Protein AF-A0A1B6MEV8-F1 (afdb_monomer)

Organism: NCBI:txid36148

Sequence (100 aa):
MSKLSVTETPENHVFYFDNFFTSFDLMKSLTEKNVCATGTVRYNRMNSCPIKTDKVMKKEERGASDYRFDEKTKLFAITWKDNNNVKVLSNYEALEPQTT

Solvent-accessible surface area (backbone atoms only — not comparable to full-atom values): 5989 Å² total; per-residue (Å²): 138,82,88,68,77,73,58,98,56,42,77,81,44,75,46,79,38,57,47,90,78,34,34,46,68,56,50,44,55,29,45,79,66,56,36,34,33,38,21,34,38,47,79,95,36,42,83,82,60,94,48,77,47,72,80,57,44,70,74,50,58,78,72,43,69,42,68,48,73,39,85,87,65,51,35,25,38,40,35,36,21,55,100,60,76,47,34,35,42,18,53,65,64,72,84,75,83,80,85,127

InterPro domains:
  IPR029526 PiggyBac transposable element-derived protein [PF13843] (11-93)
  IPR052638 PiggyBac transposable element-derived [PTHR47055] (13-98)

Foldseek 3Di:
DDPPPDDPCQLVDEAEDEQVPDAPVVQLVCVVVNHWYKYKHDPVRDVPDPWDDQVRQVPDDAFDKTWDADPVSCKIWMWGDDVGIIIMITNHDDDDDDDD

Structure (mmCIF, N/CA/C/O backbone):
data_AF-A0A1B6MEV8-F1
#
_entry.id   AF-A0A1B6MEV8-F1
#
loop_
_atom_site.group_PDB
_atom_site.id
_atom_site.type_symbol
_atom_site.label_atom_id
_atom_site.label_alt_id
_atom_site.label_comp_id
_atom_site.label_asym_id
_atom_site.label_entity_id
_atom_site.label_seq_id
_atom_site.pdbx_PDB_ins_code
_atom_site.Cartn_x
_atom_site.Cartn_y
_atom_site.Cartn_z
_atom_site.occupancy
_atom_site.B_iso_or_equiv
_atom_site.auth_seq_id
_atom_site.auth_comp_id
_atom_site.auth_asym_id
_atom_site.auth_atom_id
_atom_site.pdbx_PDB_model_num
ATOM 1 N N . MET A 1 1 ? -24.199 -10.652 2.389 1.00 34.06 1 MET A N 1
ATOM 2 C CA . MET A 1 1 ? -23.810 -11.424 3.591 1.00 34.06 1 MET A CA 1
ATOM 3 C C . MET A 1 1 ? -22.284 -11.388 3.729 1.00 34.06 1 MET A C 1
ATOM 5 O O . MET A 1 1 ? -21.621 -12.272 3.202 1.00 34.06 1 MET A O 1
ATOM 9 N N . SER A 1 2 ? -21.694 -10.353 4.344 1.00 36.97 2 SER A N 1
ATOM 10 C CA . SER A 1 2 ? -20.239 -10.321 4.585 1.00 36.97 2 SER A CA 1
ATOM 11 C C . SER A 1 2 ? -19.921 -10.986 5.925 1.00 36.97 2 SER A C 1
ATOM 13 O O . SER A 1 2 ? -20.251 -10.442 6.975 1.00 36.97 2 SER A O 1
ATOM 15 N N . LYS A 1 3 ? -19.281 -12.159 5.878 1.00 43.03 3 LYS A N 1
ATOM 16 C CA . LYS A 1 3 ? -18.743 -12.899 7.032 1.00 43.03 3 LYS A CA 1
ATOM 17 C C . LYS A 1 3 ? -17.461 -12.245 7.577 1.00 43.03 3 LYS A C 1
ATOM 19 O O . LYS A 1 3 ? -16.405 -12.862 7.591 1.00 43.03 3 LYS A O 1
ATOM 24 N N . LEU A 1 4 ? -17.542 -10.998 8.024 1.00 45.62 4 LEU A N 1
ATOM 25 C CA . LEU A 1 4 ? -16.660 -10.546 9.098 1.00 45.62 4 LEU A CA 1
ATOM 26 C C . LEU A 1 4 ? -17.535 -10.512 10.344 1.00 45.62 4 LEU A C 1
ATOM 28 O O . LEU A 1 4 ? -18.152 -9.495 10.645 1.00 45.62 4 LEU A O 1
ATOM 32 N N . SER A 1 5 ? -17.678 -11.665 11.003 1.00 49.88 5 SER A N 1
ATOM 33 C CA . SER A 1 5 ? -18.120 -11.689 12.394 1.00 49.88 5 SER A CA 1
ATOM 34 C C . SER A 1 5 ? -17.084 -10.888 13.164 1.00 49.88 5 SER A C 1
ATOM 36 O O . SER A 1 5 ? -15.941 -11.323 13.298 1.00 49.88 5 SER A O 1
ATOM 38 N N . VAL A 1 6 ? -17.487 -9.670 13.508 1.00 57.97 6 VAL A N 1
ATOM 39 C CA . VAL A 1 6 ? -16.734 -8.652 14.229 1.00 57.97 6 VAL A CA 1
ATOM 40 C C . VAL A 1 6 ? -15.950 -9.340 15.340 1.00 57.97 6 VAL A C 1
ATOM 42 O O . VAL A 1 6 ? -16.538 -9.918 16.249 1.00 57.97 6 VAL A O 1
ATOM 45 N N . THR A 1 7 ? -14.623 -9.351 15.213 1.00 59.84 7 THR A N 1
ATOM 46 C CA . THR A 1 7 ? -13.724 -9.599 16.343 1.00 59.84 7 THR A CA 1
ATOM 47 C C . THR A 1 7 ? -14.214 -8.748 17.503 1.00 59.84 7 THR A C 1
ATOM 49 O O . THR A 1 7 ? -14.479 -7.573 17.274 1.00 59.84 7 THR A O 1
ATOM 52 N N . GLU A 1 8 ? -14.346 -9.296 18.711 1.00 68.00 8 GLU A N 1
ATOM 53 C CA . GLU A 1 8 ? -14.928 -8.563 19.851 1.00 68.00 8 GLU A CA 1
ATOM 54 C C . GLU A 1 8 ? -14.239 -7.210 20.120 1.00 68.00 8 GLU A C 1
ATOM 56 O O . GLU A 1 8 ? -14.873 -6.315 20.668 1.00 68.00 8 GLU A O 1
ATOM 61 N N . THR A 1 9 ? -12.983 -7.041 19.678 1.00 72.00 9 THR A N 1
ATOM 62 C CA . THR A 1 9 ? -12.216 -5.782 19.727 1.00 72.00 9 THR A CA 1
ATOM 63 C C . THR A 1 9 ? -11.384 -5.557 18.445 1.00 72.00 9 THR A C 1
ATOM 65 O O . THR A 1 9 ? -10.194 -5.887 18.404 1.00 72.00 9 THR A O 1
ATOM 68 N N . PRO A 1 10 ? -11.969 -5.057 17.339 1.00 71.25 10 PRO A N 1
ATOM 69 C CA . PRO A 1 10 ? -11.250 -4.865 16.072 1.00 71.25 10 PRO A CA 1
ATOM 70 C C . PRO A 1 10 ? -10.069 -3.889 16.166 1.00 71.25 10 PRO A C 1
ATOM 72 O O . PRO A 1 10 ? -9.085 -4.050 15.453 1.00 71.25 10 PRO A O 1
ATOM 75 N N . GLU A 1 11 ? -10.140 -2.923 17.077 1.00 72.69 11 GLU A N 1
ATOM 76 C CA . GLU A 1 11 ? -9.084 -1.958 17.387 1.00 72.69 11 GLU A CA 1
ATOM 77 C C . GLU A 1 11 ? -7.816 -2.593 17.979 1.00 72.69 11 GLU A C 1
ATOM 79 O O . GLU A 1 11 ? -6.739 -2.010 17.887 1.00 72.69 11 GLU A O 1
ATOM 84 N N . ASN A 1 12 ? -7.922 -3.802 18.541 1.00 83.38 12 ASN A N 1
ATOM 85 C CA . ASN A 1 12 ? -6.792 -4.535 19.121 1.00 83.38 12 ASN A CA 1
ATOM 86 C C . ASN A 1 12 ? -6.108 -5.476 18.120 1.00 83.38 12 ASN A C 1
ATOM 88 O O . ASN A 1 12 ? -5.194 -6.213 18.491 1.00 83.38 12 ASN A O 1
ATOM 92 N N . HIS A 1 13 ? -6.565 -5.496 16.867 1.00 84.75 13 HIS A N 1
ATOM 93 C CA . HIS A 1 13 ? -6.098 -6.438 15.860 1.00 84.75 13 HIS A CA 1
ATOM 94 C C . HIS A 1 13 ? -5.678 -5.714 14.585 1.00 84.7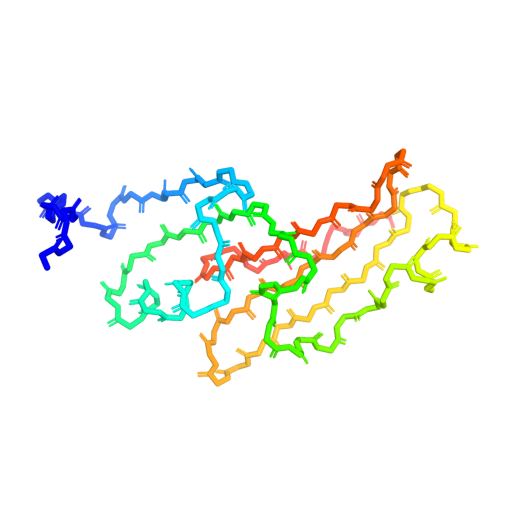5 13 HIS A C 1
ATOM 96 O O . HIS A 1 13 ? -6.322 -4.767 14.136 1.00 84.75 13 HIS A O 1
ATOM 102 N N . VAL A 1 14 ? -4.617 -6.223 13.959 1.00 89.94 14 VAL A N 1
ATOM 103 C CA . VAL A 1 14 ? -4.191 -5.809 12.621 1.00 89.94 14 VAL A CA 1
ATOM 104 C C . VAL A 1 14 ? -4.345 -6.997 11.684 1.00 89.94 14 VAL A C 1
ATOM 106 O O . VAL A 1 14 ? -3.804 -8.077 11.927 1.00 89.94 14 VAL A O 1
ATOM 109 N N . PHE A 1 15 ? -5.106 -6.809 10.611 1.00 91.75 15 PHE A N 1
ATOM 110 C CA . PHE A 1 15 ? -5.323 -7.837 9.605 1.00 91.75 15 PHE A CA 1
ATOM 111 C C . PHE A 1 15 ? -4.273 -7.756 8.504 1.00 91.75 15 PHE A C 1
ATOM 113 O O . PHE A 1 15 ? -4.027 -6.692 7.938 1.00 91.75 15 PHE A O 1
ATOM 120 N N . TYR A 1 16 ? -3.713 -8.907 8.141 1.00 94.06 16 TYR A N 1
ATOM 121 C CA . TYR A 1 16 ? -2.793 -9.020 7.017 1.00 94.06 16 TYR A CA 1
ATOM 122 C C . TYR A 1 16 ? -3.407 -9.870 5.909 1.00 94.06 16 TYR A C 1
ATOM 124 O O . TYR A 1 16 ? -3.858 -10.991 6.149 1.00 94.06 16 TYR A O 1
ATOM 132 N N . PHE A 1 17 ? -3.432 -9.333 4.690 1.00 93.19 17 PHE A N 1
ATOM 133 C CA . PHE A 1 17 ? -4.059 -9.981 3.540 1.00 93.19 17 PHE A CA 1
ATOM 134 C C . PHE A 1 17 ? -3.051 -10.331 2.446 1.00 93.19 17 PHE A C 1
ATOM 136 O O . PHE A 1 17 ? -2.179 -9.536 2.079 1.00 93.19 17 PHE A O 1
ATOM 143 N N . ASP A 1 18 ? -3.239 -11.508 1.849 1.00 94.00 18 ASP A N 1
ATOM 144 C CA . ASP A 1 18 ? -2.633 -11.815 0.556 1.00 94.00 18 ASP A CA 1
ATOM 145 C C . ASP A 1 18 ? -3.377 -11.094 -0.586 1.00 94.00 18 ASP A C 1
ATOM 147 O O . ASP A 1 18 ? -4.554 -10.737 -0.486 1.00 94.00 18 ASP A O 1
ATOM 151 N N . ASN A 1 19 ? -2.694 -10.931 -1.716 1.00 92.19 19 ASN A N 1
ATOM 152 C CA . ASN A 1 19 ? -3.116 -10.192 -2.902 1.00 92.19 19 ASN A CA 1
ATOM 153 C C . ASN A 1 19 ? -4.482 -10.591 -3.476 1.00 92.19 19 ASN A C 1
ATOM 155 O O . ASN A 1 19 ? -5.101 -9.798 -4.193 1.00 92.19 19 ASN A O 1
ATOM 159 N N . PHE A 1 20 ? -4.958 -11.806 -3.190 1.00 91.25 20 PHE A N 1
ATOM 160 C CA . PHE A 1 20 ? -6.282 -12.252 -3.605 1.00 91.25 20 PHE A CA 1
ATOM 161 C C . PHE A 1 20 ? -7.412 -11.571 -2.820 1.00 91.25 20 PHE A C 1
ATOM 163 O O . PHE A 1 20 ? -8.483 -11.350 -3.390 1.00 91.25 20 PHE A O 1
ATOM 170 N N . PHE A 1 21 ? -7.173 -11.186 -1.566 1.00 92.94 21 PHE A N 1
ATOM 171 C CA . PHE A 1 21 ? -8.183 -10.611 -0.676 1.00 92.94 21 PHE A CA 1
ATOM 172 C C . PHE A 1 21 ? -8.087 -9.088 -0.557 1.00 92.94 21 PHE A C 1
ATOM 174 O O . PHE A 1 21 ? -9.060 -8.456 -0.169 1.00 92.94 21 PHE A O 1
ATOM 181 N N . THR A 1 22 ? -6.975 -8.476 -0.962 1.00 94.56 22 THR A N 1
ATOM 182 C CA . THR A 1 22 ? -6.790 -7.021 -0.868 1.00 94.56 22 THR A CA 1
ATOM 183 C C . THR A 1 22 ? -7.335 -6.270 -2.086 1.00 94.56 22 THR A C 1
ATOM 185 O O . THR A 1 22 ? -7.161 -6.680 -3.243 1.00 94.56 22 THR A O 1
ATOM 188 N N . SER A 1 23 ? -7.952 -5.116 -1.831 1.00 94.94 23 SER A N 1
ATOM 189 C CA . SER A 1 23 ? -8.315 -4.103 -2.830 1.00 94.94 23 SER A CA 1
ATOM 190 C C . SER A 1 23 ? -8.422 -2.725 -2.177 1.00 94.94 23 SER A C 1
ATOM 192 O O . SER A 1 23 ? -8.603 -2.638 -0.965 1.00 94.94 23 SER A O 1
ATOM 194 N N . PHE A 1 24 ? -8.346 -1.657 -2.970 1.00 94.00 24 PHE A N 1
ATOM 195 C CA . PHE A 1 24 ? -8.499 -0.288 -2.476 1.00 94.00 24 PHE A CA 1
ATOM 196 C C . PHE A 1 24 ? -9.838 -0.065 -1.756 1.00 94.00 24 PHE A C 1
ATOM 198 O O . PHE A 1 24 ? -9.855 0.444 -0.638 1.00 94.00 24 PHE A O 1
ATOM 205 N N . ASP A 1 25 ? -10.948 -0.513 -2.350 1.00 94.31 25 ASP A N 1
ATOM 206 C CA . ASP A 1 25 ? -12.285 -0.337 -1.763 1.00 94.31 25 ASP A CA 1
ATOM 207 C C . ASP A 1 25 ? -12.457 -1.111 -0.453 1.00 94.31 25 ASP A C 1
ATOM 209 O O . ASP A 1 25 ? -13.082 -0.609 0.483 1.00 94.31 25 ASP A O 1
ATOM 213 N N . LEU A 1 26 ? -11.860 -2.307 -0.351 1.00 94.69 26 LEU A N 1
ATOM 214 C CA . LEU A 1 26 ? -11.835 -3.048 0.908 1.00 94.69 26 LEU A CA 1
ATOM 215 C C . LEU A 1 26 ? -11.096 -2.255 1.986 1.00 94.69 26 LEU A C 1
ATOM 217 O O . LEU A 1 26 ? -11.640 -2.071 3.069 1.00 94.69 26 LEU A O 1
ATOM 221 N N . MET A 1 27 ? -9.884 -1.776 1.692 1.00 94.50 27 MET A N 1
ATOM 222 C CA . MET A 1 27 ? -9.073 -1.039 2.666 1.00 94.50 27 MET A CA 1
ATOM 223 C C . MET A 1 27 ? -9.795 0.223 3.137 1.00 94.50 27 MET A C 1
ATOM 225 O O . MET A 1 27 ? -9.855 0.476 4.334 1.00 94.50 27 MET A O 1
ATOM 229 N N . LYS A 1 28 ? -10.441 0.952 2.219 1.00 93.81 28 LYS A N 1
ATOM 230 C CA . LYS A 1 28 ? -11.280 2.106 2.557 1.00 93.81 28 LYS A CA 1
ATOM 231 C C . LYS A 1 28 ? -12.436 1.728 3.494 1.00 93.81 28 LYS A C 1
ATOM 233 O O . LYS A 1 28 ? -12.644 2.395 4.502 1.00 93.81 28 LYS A O 1
ATOM 238 N N . SER A 1 29 ? -13.155 0.640 3.204 1.00 93.75 29 SER A N 1
ATOM 239 C CA . SER A 1 29 ? -14.248 0.170 4.068 1.00 93.75 29 SER A CA 1
ATOM 240 C C . SER A 1 29 ? -13.758 -0.278 5.450 1.00 93.75 29 SER A C 1
ATOM 242 O O . SER A 1 29 ? -14.475 -0.118 6.436 1.00 93.75 29 SER A O 1
ATOM 244 N N . LEU A 1 30 ? -12.547 -0.836 5.544 1.00 92.75 30 LEU A N 1
ATOM 245 C CA . LEU A 1 30 ? -11.931 -1.194 6.823 1.00 92.75 30 LEU A CA 1
ATOM 246 C C . LEU A 1 30 ? -11.528 0.051 7.619 1.00 92.75 30 LEU A C 1
ATOM 248 O O . LEU A 1 30 ? -11.773 0.086 8.822 1.00 92.75 30 LEU A O 1
ATOM 252 N N . THR A 1 31 ? -11.027 1.098 6.955 1.00 91.81 31 THR A N 1
ATOM 253 C CA . THR A 1 31 ? -10.767 2.402 7.586 1.00 91.81 31 THR A CA 1
ATOM 254 C C . THR A 1 31 ? -12.037 2.981 8.203 1.00 91.81 31 THR A C 1
ATOM 256 O O . THR A 1 31 ? -12.034 3.366 9.366 1.00 91.81 31 THR A O 1
ATOM 259 N N . GLU A 1 32 ? -13.151 2.982 7.464 1.00 90.94 32 GLU A N 1
ATOM 260 C CA . GLU A 1 32 ? -14.453 3.473 7.949 1.00 90.94 32 GLU A CA 1
ATOM 261 C C . GLU A 1 32 ? -14.979 2.683 9.162 1.00 90.94 32 GLU A C 1
ATOM 263 O O . GLU A 1 32 ? -15.776 3.197 9.944 1.00 90.94 32 GLU A O 1
ATOM 268 N N . LYS A 1 33 ? -14.527 1.436 9.333 1.00 90.06 33 LYS A N 1
ATOM 269 C CA . LYS A 1 33 ? -14.884 0.554 10.453 1.00 90.06 33 LYS A CA 1
ATOM 270 C C . LYS A 1 33 ? -13.855 0.557 11.585 1.00 90.06 33 LYS A C 1
ATOM 272 O O . LYS A 1 33 ? -14.004 -0.240 12.506 1.00 90.06 33 LYS A O 1
ATOM 277 N N . ASN A 1 34 ? -12.830 1.410 11.518 1.00 88.31 34 ASN A N 1
ATOM 278 C CA . ASN A 1 34 ? -11.698 1.427 12.451 1.00 88.31 34 ASN A CA 1
ATOM 279 C C . ASN A 1 34 ? -10.997 0.060 12.585 1.00 88.31 34 ASN A C 1
ATOM 281 O O . ASN A 1 34 ? -10.528 -0.308 13.658 1.00 88.31 34 ASN A O 1
ATOM 285 N N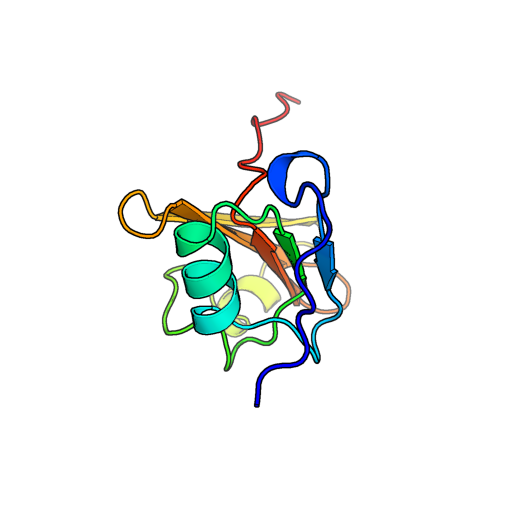 . VAL A 1 35 ? -10.935 -0.705 11.491 1.00 90.38 35 VAL A N 1
ATOM 286 C CA . VAL A 1 35 ? -10.226 -1.987 11.435 1.00 90.38 35 VAL A CA 1
ATOM 287 C C . VAL A 1 35 ? -8.870 -1.769 10.783 1.00 90.38 35 VAL A C 1
ATOM 289 O O . VAL A 1 35 ? -8.794 -1.387 9.611 1.00 90.38 35 VAL A O 1
ATOM 292 N N . CYS A 1 36 ? -7.805 -2.044 11.530 1.00 92.12 36 CYS A N 1
ATOM 293 C CA . CYS A 1 36 ? -6.439 -1.909 11.043 1.00 92.12 36 CYS A CA 1
ATOM 294 C C . CYS A 1 36 ? -6.097 -3.061 10.095 1.00 92.12 36 CYS A C 1
ATOM 296 O O . CYS A 1 36 ? -6.332 -4.231 10.404 1.00 92.12 36 CYS A O 1
ATOM 298 N N . ALA A 1 37 ? -5.542 -2.741 8.931 1.00 94.06 37 ALA A N 1
ATOM 299 C CA . ALA A 1 37 ? -5.190 -3.723 7.927 1.00 94.06 37 ALA A CA 1
ATOM 300 C C . ALA A 1 37 ? -4.033 -3.289 7.024 1.00 94.06 37 ALA A C 1
ATOM 302 O O . ALA A 1 37 ? -3.869 -2.114 6.688 1.00 94.06 37 ALA A O 1
ATOM 303 N N . THR A 1 38 ? -3.298 -4.292 6.546 1.00 95.75 38 THR A N 1
ATOM 304 C CA . THR A 1 38 ? -2.251 -4.172 5.530 1.00 95.75 38 THR A CA 1
ATOM 305 C C . THR A 1 38 ? -2.337 -5.362 4.580 1.00 95.75 38 THR A C 1
ATOM 307 O O . THR A 1 38 ? -2.557 -6.498 4.990 1.00 95.75 38 THR A O 1
ATOM 310 N N . GLY A 1 39 ? -2.154 -5.149 3.283 1.00 95.50 39 GLY A N 1
ATOM 311 C CA . GLY A 1 39 ? -2.179 -6.254 2.335 1.00 95.50 39 GLY A CA 1
ATOM 312 C C . GLY A 1 39 ? -1.406 -5.969 1.067 1.00 95.50 39 GLY A C 1
ATOM 313 O O . GLY A 1 39 ? -1.367 -4.840 0.576 1.00 95.50 39 GLY A O 1
ATOM 314 N N . THR A 1 40 ? -0.823 -7.019 0.495 1.00 95.69 40 THR A N 1
ATOM 315 C CA . THR A 1 40 ? -0.299 -6.933 -0.872 1.00 95.69 40 THR A CA 1
ATOM 316 C C . THR A 1 40 ? -1.463 -6.761 -1.842 1.00 95.69 40 THR A C 1
ATOM 318 O O . THR A 1 40 ? -2.546 -7.279 -1.593 1.00 95.69 40 THR A O 1
ATOM 321 N N . VAL A 1 41 ? -1.295 -6.018 -2.937 1.00 95.12 41 VAL A N 1
ATOM 322 C CA . VAL A 1 41 ? -2.397 -5.698 -3.859 1.00 95.12 41 VAL A CA 1
ATOM 323 C C . VAL A 1 41 ? -1.986 -5.839 -5.322 1.00 95.12 41 VAL A C 1
ATOM 325 O O . VAL A 1 41 ? -0.865 -5.534 -5.729 1.00 95.12 41 VAL A O 1
ATOM 328 N N . ARG A 1 42 ? -2.924 -6.301 -6.152 1.00 91.25 42 ARG A N 1
ATOM 329 C CA . ARG A 1 42 ? -2.748 -6.344 -7.609 1.00 91.25 42 ARG A CA 1
ATOM 330 C C . ARG A 1 42 ? -3.000 -4.968 -8.217 1.00 91.25 42 ARG A C 1
ATOM 332 O O . ARG A 1 42 ? -3.879 -4.239 -7.768 1.00 91.25 42 ARG A O 1
ATOM 339 N N . TYR A 1 43 ? -2.278 -4.639 -9.288 1.00 86.94 43 TYR A N 1
ATOM 340 C CA . TYR A 1 43 ? -2.354 -3.322 -9.935 1.00 86.94 43 TYR A CA 1
ATOM 341 C C . TYR A 1 43 ? -3.789 -2.904 -10.300 1.00 86.94 43 TYR A C 1
ATOM 343 O O . TYR A 1 43 ? -4.209 -1.788 -10.010 1.00 86.94 43 TYR A O 1
ATOM 351 N N . ASN A 1 44 ? -4.574 -3.829 -10.857 1.00 88.50 44 ASN A N 1
ATOM 352 C CA . ASN A 1 44 ? -5.956 -3.586 -11.277 1.00 8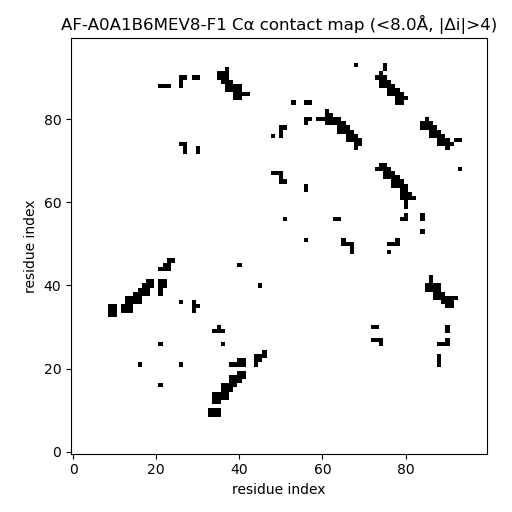8.50 44 ASN A CA 1
ATOM 353 C C . ASN A 1 44 ? -6.952 -3.371 -10.120 1.00 88.50 44 ASN A C 1
ATOM 355 O O . ASN A 1 44 ? -8.131 -3.165 -10.381 1.00 88.50 44 ASN A O 1
ATOM 359 N N . ARG A 1 45 ? -6.508 -3.442 -8.860 1.00 90.44 45 ARG A N 1
ATOM 360 C CA . ARG A 1 45 ? -7.336 -3.254 -7.658 1.00 90.44 45 ARG A CA 1
ATOM 361 C C . ARG A 1 45 ? -6.933 -2.031 -6.831 1.00 90.44 45 ARG A C 1
ATOM 363 O O . ARG A 1 45 ? -7.385 -1.894 -5.698 1.00 90.44 45 ARG A O 1
ATOM 370 N N . MET A 1 46 ? -6.071 -1.166 -7.371 1.00 87.25 46 MET A N 1
ATOM 371 C CA . MET A 1 46 ? -5.584 0.038 -6.684 1.00 87.25 46 MET A CA 1
ATOM 372 C C . MET A 1 46 ? -6.395 1.310 -6.974 1.00 87.25 46 MET A C 1
ATOM 374 O O . MET A 1 46 ? -5.996 2.372 -6.512 1.00 87.25 46 MET A O 1
ATOM 378 N N . ASN A 1 47 ? -7.485 1.234 -7.749 1.00 82.81 47 ASN A N 1
ATOM 379 C CA . ASN A 1 47 ? -8.385 2.358 -8.062 1.00 82.81 47 ASN A CA 1
ATOM 380 C C . ASN A 1 47 ? -7.659 3.681 -8.379 1.00 82.81 47 ASN A C 1
ATOM 382 O O . ASN A 1 47 ? -7.941 4.723 -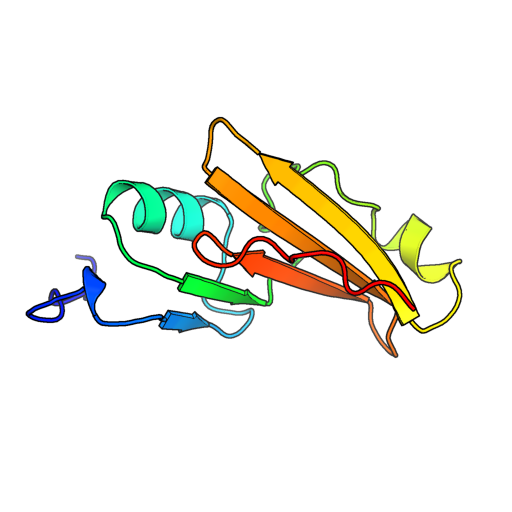7.796 1.00 82.81 47 ASN A O 1
ATOM 386 N N . SER A 1 48 ? -6.710 3.629 -9.319 1.00 76.75 48 SER A N 1
ATOM 387 C CA . SER A 1 48 ? -5.968 4.801 -9.815 1.00 76.75 48 SER A CA 1
ATOM 388 C C . SER A 1 48 ? -5.101 5.530 -8.778 1.00 76.75 48 SER A C 1
ATOM 390 O O . SER A 1 48 ? -4.768 6.697 -8.978 1.00 76.75 48 SER A O 1
ATOM 392 N N . CYS A 1 49 ? -4.684 4.857 -7.699 1.00 83.88 49 CYS A N 1
ATOM 393 C CA . CYS A 1 49 ? -3.711 5.413 -6.758 1.00 83.88 49 CYS A CA 1
ATOM 394 C C . CYS A 1 49 ? -2.431 5.880 -7.501 1.00 83.88 49 CYS A C 1
ATOM 396 O O . CYS A 1 49 ? -1.872 5.094 -8.276 1.00 83.88 49 CYS A O 1
ATOM 398 N N . PRO A 1 50 ? -1.953 7.129 -7.302 1.00 84.56 50 PRO A N 1
ATOM 399 C CA . PRO A 1 50 ? -0.923 7.756 -8.140 1.00 84.56 50 PRO A CA 1
ATOM 400 C C . PRO A 1 50 ? 0.514 7.327 -7.780 1.00 84.56 50 PRO A C 1
ATOM 402 O O . PRO A 1 50 ? 1.416 8.164 -7.658 1.00 84.56 50 PRO A O 1
ATOM 405 N N . ILE A 1 51 ? 0.737 6.023 -7.602 1.00 90.38 51 ILE A N 1
ATOM 406 C CA . ILE A 1 51 ? 2.074 5.428 -7.475 1.00 90.38 51 ILE A CA 1
ATOM 407 C C . ILE A 1 51 ? 2.648 5.084 -8.854 1.00 90.38 51 ILE A C 1
ATOM 409 O O . ILE A 1 51 ? 1.908 4.889 -9.827 1.00 90.38 51 ILE A O 1
ATOM 413 N N . LYS A 1 52 ? 3.977 4.997 -8.953 1.00 92.44 52 LYS A N 1
ATOM 414 C CA . LYS A 1 52 ? 4.678 4.605 -10.181 1.00 92.44 52 LYS A CA 1
ATOM 415 C C . LYS A 1 52 ? 4.079 3.315 -10.748 1.00 92.44 52 LYS A C 1
ATOM 417 O O . LYS A 1 52 ? 3.883 2.315 -10.059 1.00 92.44 52 LYS A O 1
ATOM 422 N N . THR A 1 53 ? 3.793 3.340 -12.047 1.00 90.62 53 THR A N 1
ATOM 423 C CA . THR A 1 53 ? 3.240 2.175 -12.746 1.00 90.62 53 THR A CA 1
ATOM 424 C C . THR A 1 53 ? 4.274 1.064 -12.862 1.00 90.62 53 THR A C 1
ATOM 426 O O . THR A 1 53 ? 5.481 1.313 -12.849 1.00 90.62 53 THR A O 1
ATOM 429 N N . ASP A 1 54 ? 3.813 -0.163 -13.105 1.00 91.12 54 ASP A N 1
ATOM 430 C CA . ASP A 1 54 ? 4.723 -1.292 -13.301 1.00 91.12 54 ASP A CA 1
ATOM 431 C C . ASP A 1 54 ? 5.702 -1.080 -14.463 1.00 91.12 54 ASP A C 1
ATOM 433 O O . ASP A 1 54 ? 6.836 -1.554 -14.410 1.00 91.12 54 ASP A O 1
ATOM 437 N N . LYS A 1 55 ? 5.293 -0.333 -15.496 1.00 92.06 55 LYS A N 1
ATOM 438 C CA . LYS A 1 55 ? 6.150 0.021 -16.635 1.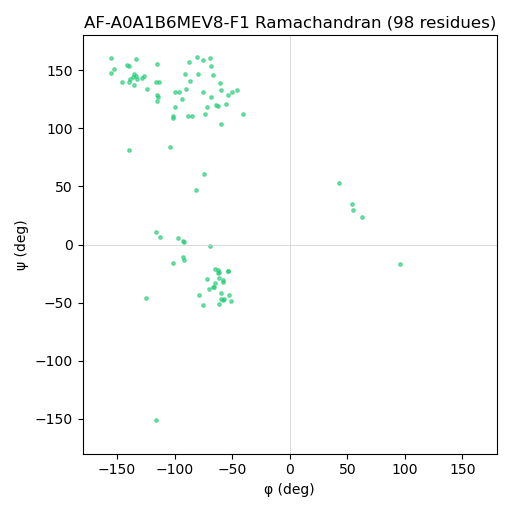00 92.06 55 LYS A CA 1
ATOM 439 C C . LYS A 1 55 ? 7.301 0.941 -16.228 1.00 92.06 55 LYS A C 1
ATOM 441 O O . LYS A 1 55 ? 8.387 0.816 -16.788 1.00 92.06 55 LYS A O 1
ATOM 446 N N . VAL A 1 56 ? 7.056 1.860 -15.295 1.00 93.69 56 VAL A N 1
ATOM 447 C CA . VAL A 1 56 ? 8.084 2.761 -14.761 1.00 93.69 56 VAL A CA 1
ATOM 448 C C . VAL A 1 56 ? 8.986 1.983 -13.807 1.00 93.69 56 VAL A C 1
ATOM 450 O O . VAL A 1 56 ? 10.184 1.913 -14.048 1.00 93.69 56 VAL A O 1
ATOM 453 N N . MET A 1 57 ? 8.405 1.287 -12.824 1.00 95.31 57 MET A N 1
ATOM 454 C CA . MET A 1 57 ? 9.153 0.520 -11.819 1.00 95.31 57 MET A CA 1
ATOM 455 C C . MET A 1 57 ? 10.064 -0.556 -12.424 1.00 95.31 57 MET A C 1
ATOM 457 O O . MET A 1 57 ? 11.136 -0.818 -11.899 1.00 95.31 57 MET A O 1
ATOM 461 N N . LYS A 1 58 ? 9.687 -1.171 -13.556 1.00 93.88 58 LYS A N 1
ATOM 462 C CA . LYS A 1 58 ? 10.528 -2.167 -14.250 1.00 93.88 58 LYS A CA 1
ATOM 463 C C . LYS A 1 58 ? 11.867 -1.622 -14.759 1.00 93.88 58 LYS A C 1
ATOM 465 O O . LYS A 1 58 ? 12.745 -2.432 -15.034 1.00 93.88 58 LYS A O 1
ATOM 470 N N . LYS A 1 59 ? 11.986 -0.305 -14.948 1.00 96.00 59 LYS A N 1
ATOM 471 C CA . LYS A 1 59 ? 13.213 0.355 -15.419 1.00 96.00 59 LYS A CA 1
ATOM 472 C C . LYS A 1 59 ? 14.120 0.810 -14.279 1.00 96.00 59 LYS A C 1
ATOM 474 O O . LYS A 1 59 ? 15.247 1.203 -14.544 1.00 96.00 59 LYS A O 1
ATOM 479 N N . GLU A 1 60 ? 13.604 0.809 -13.058 1.00 96.00 60 GLU A N 1
ATOM 480 C CA . GLU A 1 60 ? 14.343 1.201 -11.866 1.00 96.00 60 GLU A CA 1
ATOM 481 C C . GLU A 1 60 ? 15.235 0.047 -11.391 1.00 96.00 60 GLU A C 1
ATOM 483 O O . GLU A 1 60 ? 15.006 -1.124 -11.724 1.00 96.00 60 GLU A O 1
ATOM 488 N N . GLU A 1 61 ? 16.233 0.371 -10.576 1.00 96.25 61 GLU A N 1
ATOM 489 C CA . GLU A 1 61 ? 17.075 -0.632 -9.932 1.00 96.25 61 GLU A CA 1
ATOM 490 C C . GLU A 1 61 ? 16.290 -1.445 -8.889 1.00 96.25 61 GLU A C 1
ATOM 492 O O . GLU A 1 61 ? 15.295 -0.991 -8.313 1.00 96.25 61 GLU A O 1
ATOM 497 N N . ARG A 1 62 ? 16.731 -2.684 -8.636 1.00 96.19 62 ARG A N 1
ATOM 498 C CA . ARG A 1 62 ? 16.143 -3.517 -7.578 1.00 96.19 62 ARG A CA 1
ATOM 499 C C . ARG A 1 62 ? 16.303 -2.809 -6.231 1.00 96.19 62 ARG A C 1
ATOM 501 O O . ARG A 1 62 ? 17.386 -2.348 -5.904 1.00 96.19 62 ARG A O 1
ATOM 508 N N . GLY A 1 63 ? 15.226 -2.753 -5.455 1.00 94.12 63 GLY A N 1
ATOM 509 C CA . GLY A 1 63 ? 15.154 -2.008 -4.198 1.00 94.12 63 GLY A CA 1
ATOM 510 C C . GLY A 1 63 ? 14.547 -0.610 -4.336 1.00 94.12 63 GLY A C 1
ATOM 511 O O . GLY A 1 63 ? 14.084 -0.069 -3.336 1.00 94.12 63 GLY A O 1
ATOM 512 N N . ALA A 1 64 ? 14.453 -0.048 -5.548 1.00 96.25 64 ALA A N 1
ATOM 513 C CA . ALA A 1 64 ? 13.782 1.232 -5.754 1.00 96.25 64 ALA A CA 1
ATOM 514 C C . ALA A 1 64 ? 12.304 1.154 -5.347 1.00 96.25 64 ALA A C 1
ATOM 516 O O . ALA A 1 64 ? 11.615 0.175 -5.657 1.00 96.25 64 ALA A O 1
ATOM 517 N N . SER A 1 65 ? 11.802 2.197 -4.688 1.00 95.62 65 SER A N 1
ATOM 518 C CA . SER A 1 65 ? 10.430 2.270 -4.186 1.00 95.62 65 SER A CA 1
ATOM 519 C C . SER A 1 65 ? 9.759 3.607 -4.509 1.00 95.62 65 SER A C 1
ATOM 521 O O . SER A 1 65 ? 10.407 4.599 -4.840 1.00 95.62 65 SER A O 1
ATOM 523 N N . ASP A 1 66 ? 8.430 3.612 -4.470 1.00 94.94 66 ASP A N 1
ATOM 524 C CA . ASP A 1 66 ? 7.588 4.802 -4.568 1.00 94.94 66 ASP A CA 1
ATOM 525 C C . ASP A 1 66 ? 6.353 4.609 -3.690 1.00 94.94 66 ASP A C 1
ATOM 527 O O . ASP A 1 66 ? 5.784 3.516 -3.649 1.00 94.94 66 ASP A O 1
ATOM 531 N N . TYR A 1 67 ? 5.928 5.658 -2.992 1.00 93.50 67 TYR A N 1
ATOM 532 C CA . TYR A 1 67 ? 4.815 5.584 -2.050 1.00 93.50 67 TYR A CA 1
ATOM 533 C C . TYR A 1 67 ? 3.937 6.833 -2.083 1.00 93.50 67 TYR A C 1
ATOM 535 O O . TYR A 1 67 ? 4.376 7.925 -2.442 1.00 93.50 67 TYR A O 1
ATOM 543 N N . ARG A 1 68 ? 2.671 6.680 -1.701 1.00 91.56 68 ARG A N 1
ATOM 544 C CA . ARG A 1 68 ? 1.697 7.765 -1.568 1.00 91.56 68 ARG A CA 1
ATOM 545 C C . ARG A 1 68 ? 0.874 7.547 -0.312 1.00 91.56 68 ARG A C 1
ATOM 547 O O . ARG A 1 68 ? 0.488 6.423 -0.013 1.00 91.56 68 ARG A O 1
ATOM 554 N N . PHE A 1 69 ? 0.563 8.636 0.372 1.00 90.44 69 PHE A N 1
ATOM 555 C CA . PHE A 1 69 ? -0.454 8.661 1.408 1.00 90.44 69 PHE A CA 1
ATOM 556 C C . PHE A 1 69 ? -1.589 9.568 0.943 1.00 90.44 69 PHE A C 1
ATOM 558 O O . PHE A 1 69 ? -1.342 10.690 0.502 1.00 90.44 69 PHE A O 1
ATOM 565 N N . ASP A 1 70 ? -2.820 9.074 1.000 1.00 88.69 70 ASP A N 1
ATOM 566 C CA . ASP A 1 70 ? -4.009 9.867 0.706 1.00 88.69 70 ASP A CA 1
ATOM 567 C C . ASP A 1 70 ? -4.671 10.294 2.016 1.00 88.69 70 ASP A C 1
ATOM 569 O O . ASP A 1 70 ? -5.284 9.489 2.716 1.00 88.69 70 ASP A O 1
ATOM 573 N N . GLU A 1 71 ? -4.586 11.585 2.338 1.00 86.25 71 GLU A N 1
ATOM 574 C CA . GLU A 1 71 ? -5.174 12.140 3.556 1.00 86.25 71 GLU A CA 1
ATOM 575 C C . GLU A 1 71 ? -6.699 12.009 3.625 1.00 86.25 71 GLU A C 1
ATOM 577 O O . GLU A 1 71 ? -7.244 12.019 4.732 1.00 86.25 71 GLU A O 1
ATOM 582 N N . LYS A 1 72 ? -7.392 11.899 2.482 1.00 88.44 72 LYS A N 1
ATOM 583 C CA . LYS A 1 72 ? -8.856 11.784 2.433 1.00 88.44 72 LYS A CA 1
ATOM 584 C C . LYS A 1 72 ? -9.313 10.373 2.763 1.00 88.44 72 LYS A C 1
ATOM 586 O O . LYS A 1 72 ? -10.281 10.203 3.496 1.00 88.44 72 LYS A O 1
ATOM 591 N N . THR A 1 73 ? -8.636 9.368 2.214 1.00 89.50 73 THR A N 1
ATOM 592 C CA . THR A 1 73 ? -8.970 7.954 2.452 1.00 89.50 73 THR A CA 1
ATOM 593 C C . THR A 1 73 ? -8.192 7.338 3.614 1.00 89.50 73 THR A C 1
ATOM 595 O O . THR A 1 73 ? -8.539 6.245 4.056 1.00 89.50 73 THR A O 1
ATOM 598 N N . LYS A 1 74 ? -7.171 8.041 4.125 1.00 90.50 74 LYS A N 1
ATOM 599 C CA . LYS A 1 74 ? -6.202 7.562 5.126 1.00 90.50 74 LYS A CA 1
ATOM 600 C C . LYS A 1 74 ? -5.497 6.274 4.699 1.00 90.50 74 LYS A C 1
ATOM 602 O O . LYS A 1 74 ? -5.112 5.465 5.535 1.00 90.50 74 LYS A O 1
ATOM 607 N N . LEU A 1 75 ? -5.340 6.079 3.391 1.00 92.50 75 LEU A N 1
ATOM 608 C CA . LEU A 1 75 ? -4.661 4.918 2.836 1.00 92.50 75 LEU A CA 1
ATOM 609 C C . LEU A 1 75 ? -3.228 5.270 2.456 1.00 92.50 75 LEU A C 1
ATOM 611 O O . LEU A 1 75 ? -2.964 6.249 1.757 1.00 92.50 75 LEU A O 1
ATOM 615 N N . PHE A 1 76 ? -2.314 4.417 2.890 1.00 93.50 76 PHE A N 1
ATOM 616 C CA . PHE A 1 76 ? -0.935 4.372 2.455 1.00 93.50 76 PHE A CA 1
ATOM 617 C C . PHE A 1 76 ? -0.783 3.324 1.351 1.00 93.50 76 PHE A C 1
ATOM 619 O O . PHE A 1 76 ? -1.240 2.188 1.483 1.00 93.50 76 PHE A O 1
ATOM 626 N N . ALA A 1 77 ? -0.134 3.699 0.257 1.00 93.69 77 ALA A N 1
ATOM 627 C CA . ALA A 1 77 ? 0.205 2.820 -0.848 1.00 93.69 77 ALA A CA 1
ATOM 628 C C . ALA A 1 77 ? 1.710 2.864 -1.082 1.00 93.69 77 ALA A C 1
ATOM 630 O O . ALA A 1 77 ? 2.285 3.945 -1.186 1.00 93.69 77 ALA A O 1
ATOM 631 N N . ILE A 1 78 ? 2.340 1.706 -1.241 1.00 94.44 78 ILE A N 1
ATOM 632 C CA . ILE A 1 78 ? 3.751 1.606 -1.618 1.00 94.44 78 ILE A CA 1
ATOM 633 C C . ILE A 1 78 ? 3.930 0.579 -2.724 1.00 94.44 78 ILE A C 1
ATOM 635 O O . ILE A 1 78 ? 3.261 -0.455 -2.760 1.00 94.44 78 ILE A O 1
ATOM 639 N N . THR A 1 79 ? 4.868 0.852 -3.623 1.00 95.12 79 THR A N 1
ATOM 640 C CA . THR A 1 79 ? 5.419 -0.126 -4.549 1.00 95.12 79 THR A CA 1
ATOM 641 C C . THR A 1 79 ? 6.933 -0.152 -4.456 1.00 95.12 79 THR A C 1
ATOM 643 O O . THR A 1 79 ? 7.564 0.881 -4.254 1.00 95.12 79 THR A O 1
ATOM 646 N N . TRP A 1 80 ? 7.526 -1.331 -4.620 1.00 96.06 80 TRP A N 1
ATOM 647 C CA . TRP A 1 80 ? 8.971 -1.465 -4.759 1.00 96.06 80 TR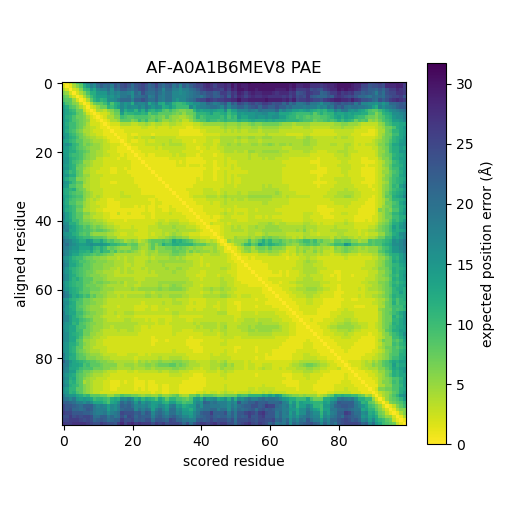P A CA 1
ATOM 648 C C . TRP A 1 80 ? 9.340 -2.500 -5.814 1.00 96.06 80 TRP A C 1
ATOM 650 O O . TRP A 1 80 ? 8.576 -3.426 -6.126 1.00 96.06 80 TRP A O 1
ATOM 660 N N . LYS A 1 81 ? 10.524 -2.310 -6.396 1.00 96.25 81 LYS A N 1
ATOM 661 C CA . LYS A 1 81 ? 11.096 -3.186 -7.407 1.00 96.25 81 LYS A CA 1
ATOM 662 C C . LYS A 1 81 ? 11.822 -4.346 -6.734 1.00 96.25 81 LYS A C 1
ATOM 664 O O . LYS A 1 81 ? 12.891 -4.170 -6.161 1.00 96.25 81 LYS A O 1
ATOM 669 N N . ASP A 1 82 ? 11.269 -5.542 -6.871 1.00 93.69 82 ASP A N 1
ATOM 670 C CA . ASP A 1 82 ? 11.974 -6.798 -6.611 1.00 93.69 82 ASP A CA 1
ATOM 671 C C . ASP A 1 82 ? 12.082 -7.615 -7.921 1.00 93.69 82 ASP A C 1
ATOM 673 O O . ASP A 1 82 ? 12.083 -7.032 -9.019 1.00 93.69 82 ASP A O 1
ATOM 677 N N . ASN A 1 83 ? 12.135 -8.952 -7.852 1.00 91.88 83 ASN A N 1
ATOM 678 C CA . ASN A 1 83 ? 12.022 -9.828 -9.021 1.00 91.88 83 ASN A CA 1
ATOM 679 C C . ASN A 1 83 ? 10.772 -9.450 -9.832 1.00 91.88 83 ASN A C 1
ATOM 681 O O . ASN A 1 83 ? 10.847 -9.160 -11.028 1.00 91.88 83 ASN A O 1
ATOM 685 N N . ASN A 1 84 ? 9.646 -9.317 -9.129 1.00 90.56 84 ASN A N 1
ATOM 686 C CA . ASN A 1 84 ? 8.434 -8.669 -9.612 1.00 90.56 84 ASN A CA 1
ATOM 687 C C . ASN A 1 84 ? 8.143 -7.420 -8.776 1.00 90.56 84 ASN A C 1
ATOM 689 O O . ASN A 1 84 ? 8.566 -7.314 -7.629 1.00 90.56 84 ASN A O 1
ATOM 693 N N . ASN A 1 85 ? 7.415 -6.463 -9.348 1.00 93.38 85 ASN A N 1
ATOM 694 C CA . ASN A 1 85 ? 7.041 -5.261 -8.608 1.00 93.38 85 ASN A CA 1
ATOM 695 C C . ASN A 1 85 ? 5.980 -5.615 -7.570 1.00 93.38 85 ASN A C 1
ATOM 697 O O . ASN A 1 85 ? 4.862 -6.006 -7.932 1.00 93.38 85 ASN A O 1
ATOM 701 N N . VAL A 1 86 ? 6.300 -5.417 -6.300 1.00 94.19 86 VAL A N 1
ATOM 702 C CA . VAL A 1 86 ? 5.354 -5.626 -5.207 1.00 94.19 86 VAL A CA 1
ATOM 703 C C . VAL A 1 86 ? 4.629 -4.317 -4.932 1.00 94.19 86 VAL A C 1
ATOM 705 O O . VAL A 1 86 ? 5.166 -3.229 -5.155 1.00 94.19 86 VAL A O 1
ATOM 708 N N . LYS A 1 87 ? 3.366 -4.428 -4.533 1.00 94.94 87 LYS A N 1
ATOM 709 C CA . LYS A 1 87 ? 2.488 -3.314 -4.182 1.00 94.94 87 LYS A CA 1
ATOM 710 C C . LYS A 1 87 ? 1.762 -3.667 -2.897 1.00 94.94 87 LYS A C 1
ATOM 712 O O . LYS A 1 87 ? 1.290 -4.798 -2.768 1.00 94.94 87 LYS A O 1
ATOM 717 N N . VAL A 1 88 ? 1.660 -2.715 -1.983 1.00 95.56 88 VAL A N 1
ATOM 718 C CA . VAL A 1 88 ? 0.982 -2.866 -0.694 1.00 95.56 88 VAL A CA 1
ATOM 719 C C . VAL A 1 88 ? 0.061 -1.676 -0.473 1.00 95.56 88 VAL A C 1
ATOM 721 O O . VAL A 1 88 ? 0.404 -0.550 -0.830 1.00 95.56 88 VAL A O 1
ATOM 724 N N . LEU A 1 89 ? -1.102 -1.951 0.114 1.00 95.00 89 LEU A N 1
ATOM 725 C CA . LEU A 1 89 ? -1.970 -0.952 0.723 1.00 95.00 89 LEU A CA 1
ATOM 726 C C . LEU A 1 89 ? -2.012 -1.182 2.232 1.00 95.00 89 LEU A C 1
ATOM 728 O O . LEU A 1 89 ? -2.115 -2.325 2.676 1.00 95.00 89 LEU A O 1
A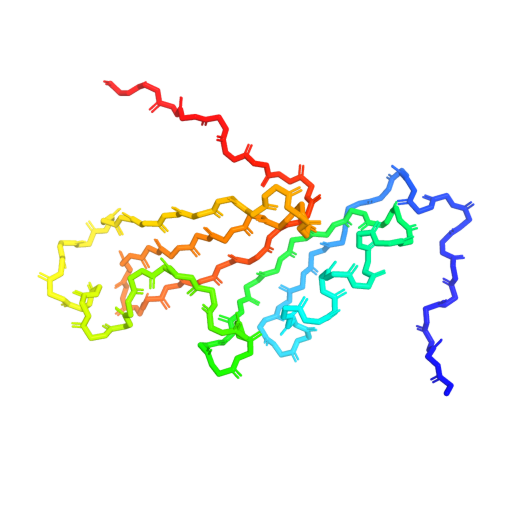TOM 732 N N . SER A 1 90 ? -1.989 -0.101 2.999 1.00 95.00 90 SER A N 1
ATOM 733 C CA . SER A 1 90 ? -2.215 -0.100 4.443 1.00 95.00 90 SER A CA 1
ATOM 734 C C . SER A 1 90 ? -3.147 1.046 4.823 1.00 95.00 90 SER A C 1
ATOM 736 O O . SER A 1 90 ? -3.127 2.094 4.181 1.00 95.00 90 SER A O 1
ATOM 738 N N . ASN A 1 91 ? -3.974 0.852 5.847 1.00 92.88 91 ASN A N 1
ATOM 739 C CA . ASN A 1 91 ? -4.736 1.928 6.490 1.00 92.88 91 ASN A CA 1
ATOM 740 C C . ASN A 1 91 ? -4.278 2.205 7.932 1.00 92.88 91 ASN A C 1
ATOM 742 O O . ASN A 1 91 ? -4.928 2.963 8.648 1.00 92.88 91 ASN A O 1
ATOM 746 N N . TYR A 1 92 ? -3.191 1.558 8.354 1.00 83.31 92 TYR A N 1
ATOM 747 C CA . TYR A 1 92 ? -2.709 1.556 9.731 1.00 83.31 92 TYR A CA 1
ATOM 748 C C . TYR A 1 92 ? -1.250 2.015 9.819 1.00 83.31 92 TYR A 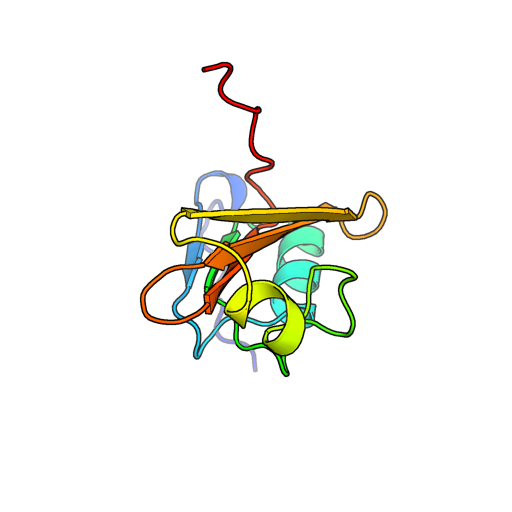C 1
ATOM 750 O O . TYR A 1 92 ? -0.921 2.877 10.627 1.00 83.31 92 TYR A O 1
ATOM 758 N N . GLU A 1 93 ? -0.387 1.497 8.945 1.00 67.25 93 GLU A N 1
ATOM 759 C CA . GLU A 1 93 ? 1.034 1.834 8.907 1.00 67.25 93 GLU A CA 1
ATOM 760 C C . GLU A 1 93 ? 1.305 2.839 7.780 1.00 67.25 93 GLU A C 1
ATOM 762 O O . GLU A 1 93 ? 1.243 2.506 6.594 1.00 67.25 93 GLU A O 1
ATOM 767 N N . ALA A 1 94 ? 1.634 4.078 8.146 1.00 57.91 94 ALA A N 1
ATOM 768 C CA . ALA A 1 94 ? 2.392 4.969 7.277 1.00 57.91 94 ALA A CA 1
ATOM 769 C C . ALA A 1 94 ? 3.870 4.811 7.651 1.00 57.91 94 ALA A C 1
ATOM 771 O O . ALA A 1 94 ? 4.218 4.925 8.824 1.00 57.91 94 ALA A O 1
ATOM 772 N N . LEU A 1 95 ? 4.730 4.498 6.677 1.00 54.25 95 LEU A N 1
ATOM 773 C CA . LEU A 1 95 ? 6.171 4.371 6.908 1.00 54.25 95 LEU A CA 1
ATOM 774 C C . LEU A 1 95 ? 6.715 5.657 7.545 1.00 54.25 95 LEU A C 1
ATOM 776 O O . LEU A 1 95 ? 6.657 6.715 6.918 1.00 54.25 95 LEU A O 1
ATOM 780 N N . GLU A 1 96 ? 7.311 5.559 8.735 1.00 47.69 96 GLU A N 1
ATOM 781 C CA . GLU A 1 96 ? 8.348 6.522 9.095 1.00 47.69 96 GLU A CA 1
ATOM 782 C C . GLU A 1 96 ? 9.559 6.256 8.186 1.00 47.69 96 GLU A C 1
ATOM 784 O O . GLU A 1 96 ? 9.997 5.104 8.066 1.00 47.69 96 GLU A O 1
ATOM 789 N N . PRO A 1 97 ? 10.087 7.272 7.484 1.00 48.53 97 PRO A N 1
ATOM 790 C CA . PRO A 1 97 ? 11.271 7.090 6.662 1.00 48.53 97 PRO A CA 1
ATOM 791 C C . PRO A 1 97 ? 12.452 6.719 7.564 1.00 48.53 97 PRO A C 1
ATOM 793 O O . PRO A 1 97 ? 12.840 7.490 8.438 1.00 48.53 97 PRO A O 1
ATOM 796 N N . GLN A 1 98 ? 13.045 5.545 7.343 1.00 45.16 98 GLN A N 1
ATOM 797 C CA . GLN A 1 98 ? 14.324 5.216 7.965 1.00 45.16 98 GLN A CA 1
ATOM 798 C C . GLN A 1 98 ? 15.421 6.011 7.256 1.00 45.16 98 GLN A C 1
ATOM 800 O O . GLN A 1 98 ? 15.700 5.790 6.077 1.00 45.16 98 GLN A O 1
ATOM 805 N N . THR A 1 99 ? 16.024 6.957 7.972 1.00 34.25 99 THR A N 1
ATOM 806 C CA . THR A 1 99 ? 17.243 7.642 7.542 1.00 34.25 99 THR A CA 1
ATOM 807 C C . THR A 1 99 ? 18.355 6.598 7.420 1.00 34.25 99 THR A C 1
ATOM 809 O O . THR A 1 99 ? 18.664 5.924 8.402 1.00 34.25 99 THR A O 1
ATOM 812 N N . THR A 1 100 ? 18.916 6.430 6.221 1.00 37.97 100 THR A N 1
ATOM 813 C CA . THR A 1 100 ? 20.193 5.724 6.016 1.00 37.97 100 THR A CA 1
ATOM 814 C C . THR A 1 100 ? 21.317 6.742 5.973 1.00 37.97 100 THR A C 1
ATOM 816 O O . THR A 1 100 ? 21.098 7.804 5.345 1.00 37.97 100 THR A O 1
#

Radius of gyration: 14.25 Å; Cα contacts (8 Å, |Δi|>4): 169; chains: 1; bounding box: 44×25×36 Å

Mean predicted aligned error: 6.79 Å

Secondary structure (DSSP, 8-state):
-------S-GGG-EEEE-TTT--HHHHHHHHHTT-EEEEE--GGGSTT--SPPHHHHTTSPTT-EEEEEETTTTEEEEEEESSSEEEEEESS-PPPP---

Nearest PDB structures (foldseek):
  6x68-assembly1_C  TM=7.218E-01  e=2.245E-04  Trichoplusia ni
  8co5-assembly1_A-2  TM=5.252E-01  e=1.101E+00  Agrobacterium fabrum str. C58
  5i5l-assembly1_A-2  TM=5.291E-01  e=1.429E+00  Agrobacterium fabrum str. C58
  5hsq-assembly1_A-2  TM=5.237E-01  e=1.629E+00  Agrobacterium fabrum st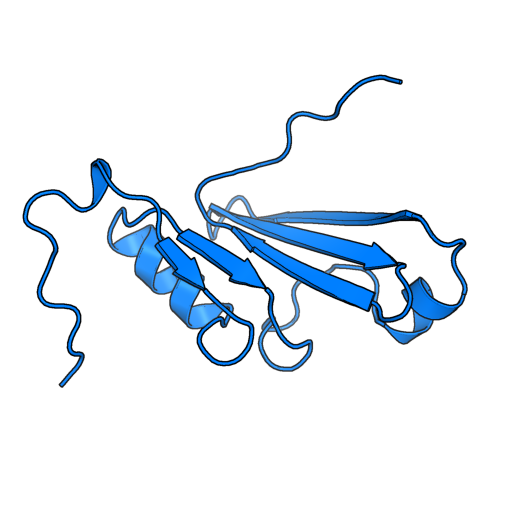r. C58
  6r26-assembly1_A-2  TM=5.113E-01  e=1.982E+00  Agrobacterium fabrum str. C58

pLDDT: mean 84.57, std 16.68, range [34.06, 96.25]